Protein AF-A0AAJ0N4M1-F1 (afdb_monomer_lite)

Sequence (93 aa):
MNQAALGAVLGLEEQNSAAPRISRYERGDRMPDNESMAKLAEALELPVAYFHAVSEPMAEAILVMSQLPEAVQEELLRHMREFARNNLRERGA

InterPro domains:
  IPR001387 Cro/C1-type, helix-turn-helix domain [PF01381] (18-51)
  IPR001387 Cro/C1-type, helix-turn-helix domain [PS50943] (22-51)
  IPR001387 Cro/C1-type, helix-turn-helix domain [cd00093] (1-51)
  IPR010982 Lambda repressor-like, DNA-binding domain superfamily [G3DSA:1.10.260.40] (1-87)
  IPR010982 Lambda repressor-like, DNA-binding domain superfamily [SSF47413] (1-53)

Structure (mmCIF, N/CA/C/O backbone):
data_AF-A0AAJ0N4M1-F1
#
_entry.id   AF-A0AAJ0N4M1-F1
#
loop_
_atom_site.group_PDB
_atom_site.id
_atom_site.type_symbol
_atom_site.label_atom_id
_atom_site.label_alt_id
_atom_site.label_comp_id
_atom_site.label_asym_id
_atom_site.label_entity_id
_atom_site.label_seq_id
_atom_site.pdbx_PDB_ins_code
_atom_site.Cartn_x
_atom_site.Cartn_y
_atom_site.Cartn_z
_atom_site.occupancy
_atom_site.B_iso_or_equiv
_atom_site.auth_seq_id
_atom_site.auth_comp_id
_atom_site.auth_asym_id
_atom_site.auth_atom_id
_atom_site.pdbx_PDB_model_num
ATOM 1 N N . MET A 1 1 ? 15.486 -4.245 -5.346 1.00 72.94 1 MET A N 1
ATOM 2 C CA . MET A 1 1 ? 15.096 -3.976 -6.750 1.00 72.94 1 MET A CA 1
ATOM 3 C C . MET A 1 1 ? 15.436 -2.522 -7.095 1.00 72.94 1 MET A C 1
ATOM 5 O O . MET A 1 1 ? 15.440 -1.715 -6.177 1.00 72.94 1 MET A O 1
ATOM 9 N N . ASN A 1 2 ? 15.794 -2.184 -8.343 1.00 86.62 2 ASN A N 1
ATOM 10 C CA . ASN A 1 2 ? 16.128 -0.806 -8.764 1.00 86.62 2 ASN A CA 1
ATOM 11 C C . ASN A 1 2 ? 15.145 -0.288 -9.841 1.00 86.62 2 ASN A C 1
ATOM 13 O O . ASN A 1 2 ? 14.370 -1.071 -10.388 1.00 86.62 2 ASN A O 1
ATOM 17 N N . GLN A 1 3 ? 15.176 1.014 -10.162 1.00 85.00 3 GLN A N 1
ATOM 18 C CA . GLN A 1 3 ? 14.250 1.636 -11.128 1.00 85.00 3 GLN A CA 1
ATOM 19 C C . GLN A 1 3 ? 14.291 0.987 -12.523 1.00 85.00 3 GLN A C 1
ATOM 21 O O . GLN A 1 3 ? 13.258 0.849 -13.173 1.00 85.00 3 GLN A O 1
ATOM 26 N N . ALA A 1 4 ? 15.470 0.570 -12.995 1.00 83.94 4 ALA A N 1
ATOM 27 C CA . ALA A 1 4 ? 15.606 -0.091 -14.293 1.00 83.94 4 ALA A CA 1
ATOM 28 C C . ALA A 1 4 ? 14.915 -1.467 -14.302 1.00 83.94 4 ALA A C 1
ATOM 30 O O . ALA A 1 4 ? 14.200 -1.787 -15.249 1.00 83.94 4 ALA A O 1
ATOM 31 N N . ALA A 1 5 ? 15.065 -2.243 -13.224 1.00 84.81 5 ALA A N 1
ATOM 32 C CA . ALA A 1 5 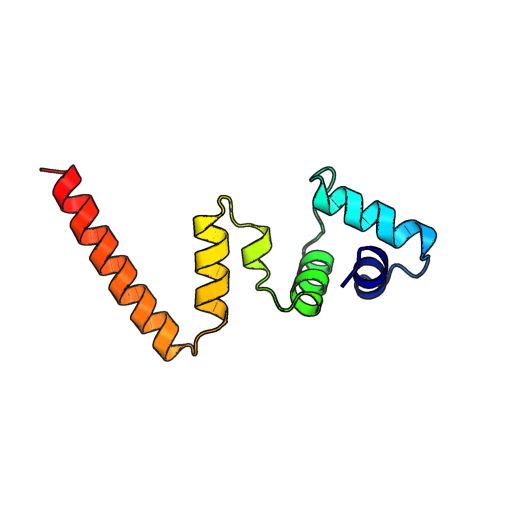? 14.392 -3.527 -13.054 1.00 84.81 5 ALA A CA 1
ATOM 33 C C . ALA A 1 5 ? 12.864 -3.370 -12.975 1.00 84.81 5 ALA A C 1
ATOM 35 O O . ALA A 1 5 ? 12.144 -4.112 -13.636 1.00 84.81 5 ALA A O 1
ATOM 36 N N . LEU A 1 6 ? 12.365 -2.362 -12.249 1.00 84.31 6 LEU A N 1
ATOM 37 C CA . LEU A 1 6 ? 10.930 -2.048 -12.205 1.00 84.31 6 LEU A CA 1
ATOM 38 C C . LEU A 1 6 ? 10.379 -1.634 -13.572 1.00 84.31 6 LEU A C 1
ATOM 40 O O . LEU A 1 6 ? 9.274 -2.019 -13.941 1.00 84.31 6 LEU A O 1
ATOM 44 N N . GLY A 1 7 ? 11.141 -0.869 -14.354 1.00 82.69 7 GLY A N 1
ATOM 45 C CA . GLY A 1 7 ? 10.712 -0.530 -15.706 1.00 82.69 7 GLY A CA 1
ATOM 46 C C . GLY A 1 7 ? 10.688 -1.742 -16.643 1.00 82.69 7 GLY A C 1
ATOM 47 O O . GLY A 1 7 ? 9.784 -1.839 -17.467 1.00 82.69 7 GLY A O 1
ATOM 48 N N . ALA A 1 8 ? 11.599 -2.705 -16.479 1.00 83.50 8 ALA A N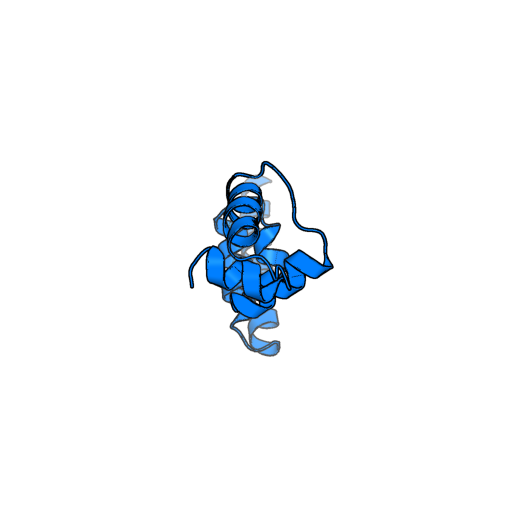 1
ATOM 49 C CA . ALA A 1 8 ? 11.565 -3.952 -17.246 1.00 83.50 8 ALA A CA 1
ATOM 50 C C . ALA A 1 8 ? 10.297 -4.782 -16.958 1.00 83.50 8 ALA A C 1
ATOM 52 O O . ALA A 1 8 ? 9.680 -5.283 -17.895 1.00 83.50 8 ALA A O 1
ATOM 53 N N . VAL A 1 9 ? 9.854 -4.853 -15.694 1.00 84.38 9 VAL A N 1
ATOM 54 C CA . VAL A 1 9 ? 8.582 -5.499 -15.289 1.00 84.38 9 VAL A CA 1
ATOM 55 C C . VAL A 1 9 ? 7.379 -4.906 -16.029 1.00 84.38 9 VAL A C 1
ATOM 57 O O . VAL A 1 9 ? 6.432 -5.610 -16.373 1.00 84.38 9 VAL A O 1
ATOM 60 N N . LEU A 1 10 ? 7.420 -3.608 -16.321 1.00 83.25 10 LEU A N 1
ATOM 61 C CA . LEU A 1 10 ? 6.359 -2.906 -17.039 1.00 83.25 10 LEU A CA 1
ATOM 62 C C . LEU A 1 10 ? 6.388 -3.115 -18.564 1.00 83.25 10 LEU A C 1
ATOM 64 O O . LEU A 1 10 ? 5.598 -2.487 -19.267 1.00 83.25 10 LEU A O 1
ATOM 68 N N . GLY A 1 11 ? 7.273 -3.969 -19.089 1.00 75.12 11 GLY A N 1
ATOM 69 C CA . GLY A 1 11 ? 7.442 -4.158 -20.533 1.00 75.12 11 GLY A CA 1
ATOM 70 C C . GLY A 1 11 ? 8.059 -2.936 -21.218 1.00 75.12 11 GLY A C 1
ATOM 71 O O . GLY A 1 11 ? 7.800 -2.676 -22.390 1.00 75.12 11 GLY A O 1
ATOM 72 N N . LEU A 1 12 ? 8.842 -2.138 -20.482 1.00 71.31 12 LEU A N 1
ATOM 73 C CA . LEU A 1 12 ? 9.549 -0.982 -21.033 1.00 71.31 12 LEU A CA 1
ATOM 74 C C . LEU A 1 12 ? 10.862 -1.468 -21.642 1.00 71.31 12 LEU A C 1
ATOM 76 O O . LEU A 1 12 ? 11.907 -1.441 -20.997 1.00 71.31 12 LEU A O 1
ATOM 80 N N . GLU A 1 13 ? 10.773 -1.966 -22.875 1.00 57.72 13 GLU A N 1
ATOM 81 C CA . GLU A 1 13 ? 11.862 -2.654 -23.586 1.00 57.72 13 GLU A CA 1
ATOM 82 C C . GLU A 1 13 ? 13.106 -1.772 -23.809 1.00 57.72 13 GLU A C 1
ATOM 84 O O . GLU A 1 13 ? 14.224 -2.277 -23.905 1.00 57.72 13 GLU A O 1
ATOM 89 N N . GLU A 1 14 ? 12.962 -0.443 -23.793 1.00 57.78 14 GLU A N 1
ATOM 90 C CA . GLU A 1 14 ? 14.107 0.465 -23.783 1.00 57.78 14 GLU A CA 1
ATOM 91 C C . GLU A 1 14 ? 14.556 0.782 -22.351 1.00 57.78 14 GLU A C 1
ATOM 93 O O . GLU A 1 14 ? 13.944 1.607 -21.662 1.00 57.78 14 GLU A O 1
ATOM 98 N N . GLN A 1 15 ? 15.694 0.211 -21.935 1.00 53.78 15 GLN A N 1
ATOM 99 C CA . GLN A 1 15 ? 16.359 0.503 -20.651 1.00 53.78 15 GLN A CA 1
ATOM 100 C C . GLN A 1 15 ? 16.535 2.016 -20.397 1.00 53.78 15 GLN A C 1
ATOM 102 O O . GLN A 1 15 ? 16.423 2.473 -19.259 1.00 53.78 15 GLN A O 1
ATOM 107 N N . ASN A 1 16 ? 16.726 2.807 -21.462 1.00 58.50 16 ASN A N 1
ATOM 108 C CA . ASN A 1 16 ? 16.874 4.266 -21.405 1.00 58.50 16 ASN A CA 1
ATOM 109 C C . ASN A 1 16 ? 15.563 5.014 -21.085 1.00 58.50 16 ASN A C 1
ATOM 111 O O . ASN A 1 16 ? 15.604 6.179 -20.694 1.00 58.50 16 ASN A O 1
ATOM 115 N N . SER A 1 17 ? 14.403 4.363 -21.220 1.00 65.19 17 SER A N 1
ATOM 116 C CA . SER A 1 17 ? 13.076 4.937 -20.939 1.00 65.19 17 SER A CA 1
ATOM 117 C C . SER A 1 17 ? 12.466 4.439 -19.618 1.00 65.19 17 SER A C 1
ATOM 119 O O . SER A 1 17 ? 11.629 5.125 -19.021 1.00 65.19 17 SER A O 1
ATOM 121 N N . ALA A 1 18 ? 12.924 3.279 -19.136 1.00 76.75 18 ALA A N 1
ATOM 122 C CA . ALA A 1 18 ? 12.463 2.607 -17.925 1.00 76.75 18 ALA A CA 1
ATOM 123 C C . ALA A 1 18 ? 12.666 3.456 -16.657 1.00 76.75 18 ALA A C 1
ATOM 125 O O . ALA A 1 18 ? 11.696 3.846 -16.002 1.00 76.75 18 ALA A O 1
ATOM 126 N N . ALA A 1 19 ? 13.919 3.798 -16.336 1.00 80.50 19 ALA A N 1
ATOM 127 C CA . ALA A 1 19 ? 14.242 4.546 -15.121 1.00 80.50 19 ALA A CA 1
ATOM 128 C C . ALA A 1 19 ? 13.598 5.951 -15.083 1.00 80.50 19 ALA A C 1
ATOM 130 O O . ALA A 1 19 ? 12.993 6.288 -14.062 1.00 80.50 19 ALA A O 1
ATOM 131 N N . PRO A 1 20 ? 13.591 6.748 -16.176 1.00 85.31 20 PRO A N 1
ATOM 132 C CA . PRO A 1 20 ? 12.871 8.022 -16.197 1.00 85.31 20 PRO A CA 1
ATOM 133 C C . PRO A 1 20 ? 11.363 7.900 -15.948 1.00 85.31 20 PRO A C 1
ATOM 135 O O . PRO A 1 20 ? 10.780 8.792 -15.329 1.00 85.31 20 PRO A O 1
ATOM 138 N N . ARG A 1 21 ? 10.711 6.829 -16.423 1.00 83.44 21 ARG A N 1
ATOM 139 C CA . ARG A 1 21 ? 9.277 6.600 -16.187 1.00 83.44 21 ARG A CA 1
ATOM 140 C C . ARG A 1 21 ? 8.988 6.241 -14.734 1.00 83.44 21 ARG A C 1
ATOM 142 O O . ARG A 1 21 ? 8.133 6.890 -14.140 1.00 83.44 21 ARG A O 1
ATOM 149 N N . ILE A 1 22 ? 9.731 5.294 -14.156 1.00 87.44 22 ILE A N 1
ATOM 150 C CA . ILE A 1 22 ? 9.599 4.942 -12.731 1.00 87.44 22 ILE A CA 1
ATOM 151 C C . ILE A 1 22 ? 9.869 6.161 -11.850 1.00 87.44 22 ILE A C 1
ATOM 153 O O . ILE A 1 22 ? 9.091 6.466 -10.957 1.00 87.44 22 ILE A O 1
ATOM 157 N N . SER A 1 23 ? 10.896 6.940 -12.179 1.00 88.06 23 SER A N 1
ATOM 158 C CA . SER A 1 23 ? 11.237 8.148 -11.436 1.00 88.06 23 SER A CA 1
ATOM 159 C C . SER A 1 23 ? 10.131 9.221 -11.468 1.00 88.06 23 SER A C 1
ATOM 161 O O . SER A 1 23 ? 9.958 9.958 -10.501 1.00 88.06 23 SER A O 1
ATOM 163 N N . ARG A 1 24 ? 9.343 9.315 -12.553 1.00 88.19 24 ARG A N 1
ATOM 164 C CA . ARG A 1 24 ? 8.146 10.182 -12.598 1.00 88.19 24 ARG A CA 1
ATOM 165 C C . ARG A 1 24 ? 7.022 9.663 -11.703 1.00 88.19 24 ARG A C 1
ATOM 167 O O . ARG A 1 24 ? 6.299 10.483 -11.150 1.00 88.19 24 ARG A O 1
ATOM 174 N N . TYR A 1 25 ? 6.878 8.344 -11.568 1.00 90.25 25 TYR A N 1
ATOM 175 C CA . TYR A 1 25 ? 5.920 7.748 -10.635 1.00 90.25 25 TYR A CA 1
ATOM 176 C C . TYR A 1 25 ? 6.338 8.004 -9.183 1.00 90.25 25 TYR A C 1
ATOM 178 O O . TYR A 1 25 ? 5.532 8.485 -8.398 1.00 90.25 25 TYR A O 1
ATOM 186 N N . GLU A 1 26 ? 7.612 7.791 -8.851 1.00 86.44 26 GLU A N 1
ATOM 187 C CA . GLU A 1 26 ? 8.154 8.014 -7.502 1.00 86.44 26 GLU A CA 1
ATOM 188 C C . GLU A 1 26 ? 8.028 9.469 -7.031 1.00 86.44 26 GLU A C 1
ATOM 190 O O . GLU A 1 26 ? 7.769 9.719 -5.858 1.00 86.44 26 GLU A O 1
ATOM 195 N N . ARG A 1 27 ? 8.187 10.443 -7.939 1.00 88.38 27 ARG A N 1
ATOM 196 C CA . ARG A 1 27 ? 7.992 11.869 -7.624 1.00 88.38 27 ARG A CA 1
ATOM 197 C C . ARG A 1 27 ? 6.529 12.317 -7.634 1.00 88.38 27 ARG A C 1
ATOM 199 O O . ARG A 1 27 ? 6.254 13.456 -7.270 1.00 88.38 27 ARG A O 1
ATOM 206 N N . GLY A 1 28 ? 5.606 11.471 -8.092 1.00 83.12 28 GLY A N 1
ATOM 207 C CA . GLY A 1 28 ? 4.200 11.836 -8.275 1.00 83.12 28 GLY A CA 1
ATOM 208 C C . GLY A 1 28 ? 3.922 12.736 -9.489 1.00 83.12 28 GLY A C 1
ATOM 209 O O . GLY A 1 28 ? 2.810 13.234 -9.629 1.00 83.12 28 GLY A O 1
ATOM 210 N N . ASP A 1 29 ? 4.887 12.923 -10.399 1.00 88.88 29 ASP A N 1
ATOM 211 C CA . ASP A 1 29 ? 4.707 13.708 -11.636 1.00 88.88 29 ASP A CA 1
ATOM 212 C C . ASP A 1 29 ? 3.671 13.064 -12.576 1.00 88.88 29 ASP A C 1
ATOM 214 O O . ASP A 1 29 ? 3.038 13.728 -13.401 1.00 88.88 29 ASP A O 1
ATOM 218 N N . ARG A 1 30 ? 3.557 11.734 -12.510 1.00 86.38 30 ARG A N 1
ATOM 219 C CA . ARG A 1 30 ? 2.542 10.931 -13.193 1.00 86.38 30 ARG A CA 1
ATOM 220 C C . ARG A 1 30 ? 2.106 9.798 -12.284 1.00 86.38 30 ARG A C 1
ATOM 222 O O . ARG A 1 30 ? 2.904 9.290 -11.508 1.00 86.38 30 ARG A O 1
ATOM 229 N N . MET A 1 31 ? 0.874 9.347 -12.466 1.00 85.62 31 MET A N 1
ATOM 230 C CA . MET A 1 31 ? 0.376 8.132 -11.834 1.00 85.62 31 MET A CA 1
ATOM 231 C C . MET A 1 31 ? 0.448 6.974 -12.842 1.00 85.62 31 MET A C 1
ATOM 233 O O . MET A 1 31 ? 0.155 7.197 -14.023 1.00 85.62 31 MET A O 1
ATOM 237 N N . PRO A 1 32 ? 0.866 5.764 -12.432 1.00 89.00 32 PRO A N 1
ATOM 238 C CA . PRO A 1 32 ? 0.694 4.569 -13.251 1.00 89.00 32 PRO A CA 1
ATOM 239 C C . PRO A 1 32 ? -0.793 4.347 -13.556 1.00 89.00 32 PRO A C 1
ATOM 241 O O . PRO A 1 32 ? -1.649 4.668 -12.731 1.00 89.00 32 PRO A O 1
ATOM 244 N N . ASP A 1 33 ? -1.106 3.784 -14.724 1.00 90.56 33 ASP A N 1
ATOM 245 C CA . ASP A 1 33 ? -2.435 3.207 -14.948 1.00 90.56 33 ASP A CA 1
ATOM 246 C C . ASP A 1 33 ? -2.628 1.943 -14.089 1.00 90.56 33 ASP A C 1
ATOM 248 O O . ASP A 1 33 ? -1.686 1.434 -13.476 1.00 90.56 33 ASP A O 1
ATOM 252 N N . ASN A 1 34 ? -3.860 1.432 -14.031 1.00 89.81 34 ASN A N 1
ATOM 253 C CA . ASN A 1 34 ? -4.198 0.291 -13.175 1.00 89.81 34 ASN A CA 1
ATOM 254 C C . ASN A 1 34 ? -3.377 -0.966 -13.506 1.00 89.81 34 ASN A C 1
ATOM 256 O O . ASN A 1 34 ? -2.994 -1.702 -12.599 1.00 89.81 34 ASN A O 1
ATOM 260 N N . GLU A 1 35 ? -3.093 -1.209 -14.787 1.00 91.62 35 GLU A N 1
ATOM 261 C CA . GLU A 1 35 ? -2.321 -2.376 -15.221 1.00 91.62 35 GLU A CA 1
ATOM 262 C C . GLU A 1 35 ? -0.852 -2.257 -14.796 1.00 91.62 35 GLU A C 1
ATOM 264 O O . GLU A 1 35 ? -0.278 -3.191 -14.237 1.00 91.62 35 GLU A O 1
ATOM 269 N N . SER A 1 36 ? -0.252 -1.086 -15.003 1.00 90.75 36 SER A N 1
ATOM 270 C CA . SER A 1 36 ? 1.113 -0.794 -14.575 1.00 90.75 36 SER A CA 1
ATOM 271 C C . SER A 1 36 ? 1.233 -0.846 -13.054 1.00 90.75 36 SER A C 1
ATOM 273 O O . SER A 1 36 ? 2.201 -1.392 -12.534 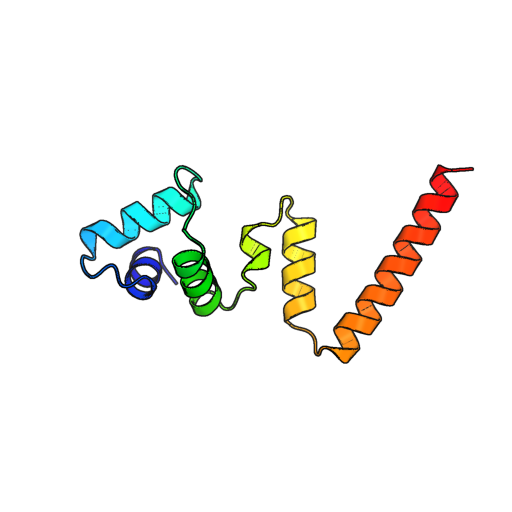1.00 90.75 36 SER A O 1
ATOM 275 N N . MET A 1 37 ? 0.243 -0.324 -12.325 1.00 93.25 37 MET A N 1
ATOM 276 C CA . MET A 1 37 ? 0.216 -0.396 -10.865 1.00 93.25 37 MET A CA 1
ATOM 277 C C . MET A 1 37 ? 0.168 -1.848 -10.380 1.00 93.25 37 MET A C 1
ATOM 279 O O . MET A 1 37 ? 0.924 -2.209 -9.485 1.00 93.25 37 MET A O 1
ATOM 283 N N . ALA A 1 38 ? -0.665 -2.695 -10.994 1.00 92.81 38 ALA A N 1
ATOM 284 C CA . ALA A 1 38 ? -0.747 -4.115 -10.656 1.00 92.81 38 ALA A CA 1
ATOM 285 C C . ALA A 1 38 ? 0.584 -4.845 -10.894 1.00 92.81 38 ALA A C 1
ATOM 287 O O . ALA A 1 38 ? 1.044 -5.575 -10.020 1.00 92.81 38 ALA A O 1
ATOM 288 N N . LYS A 1 39 ? 1.245 -4.584 -12.027 1.00 92.75 39 LYS A N 1
ATOM 289 C CA . LYS A 1 39 ? 2.568 -5.147 -12.342 1.00 92.75 39 LYS A CA 1
ATOM 290 C C . LYS A 1 39 ? 3.652 -4.692 -11.358 1.00 92.75 39 LYS A C 1
ATOM 292 O O . LYS A 1 39 ? 4.480 -5.494 -10.936 1.00 92.75 39 LYS A O 1
ATOM 297 N N . LEU A 1 40 ? 3.652 -3.412 -10.974 1.00 92.44 40 LEU A N 1
ATOM 298 C CA . LEU A 1 40 ? 4.569 -2.893 -9.951 1.00 92.44 40 LEU A CA 1
ATOM 299 C C . LEU A 1 40 ? 4.312 -3.541 -8.589 1.00 92.44 40 LEU A C 1
ATOM 301 O O . LEU A 1 40 ? 5.263 -3.919 -7.913 1.00 92.44 40 LEU A O 1
ATOM 305 N N . ALA A 1 41 ? 3.043 -3.671 -8.206 1.00 94.00 41 ALA A N 1
ATOM 306 C CA . ALA A 1 41 ? 2.621 -4.292 -6.960 1.00 94.00 41 ALA A CA 1
ATOM 307 C C . ALA A 1 41 ? 3.079 -5.753 -6.875 1.00 94.00 41 ALA A C 1
ATOM 309 O O . ALA A 1 41 ? 3.696 -6.138 -5.887 1.00 94.00 41 ALA A O 1
ATOM 310 N N . GLU A 1 42 ? 2.871 -6.526 -7.942 1.00 93.31 42 GLU A N 1
ATOM 311 C CA . GLU A 1 42 ? 3.342 -7.908 -8.052 1.00 93.31 42 GLU A CA 1
ATOM 312 C C . GLU A 1 42 ? 4.866 -8.000 -7.911 1.00 93.31 42 GLU A C 1
ATOM 314 O O . GLU A 1 42 ? 5.360 -8.752 -7.077 1.00 93.31 42 GLU A O 1
ATOM 319 N N . ALA A 1 43 ? 5.623 -7.189 -8.657 1.00 92.00 43 ALA A N 1
ATOM 320 C CA . ALA A 1 43 ? 7.084 -7.227 -8.593 1.00 92.00 43 ALA A CA 1
ATOM 321 C C . ALA A 1 43 ? 7.663 -6.769 -7.249 1.00 92.00 43 ALA A C 1
ATOM 323 O O . ALA A 1 43 ? 8.763 -7.178 -6.881 1.00 92.00 43 ALA A O 1
ATOM 324 N N . LEU A 1 44 ? 6.961 -5.882 -6.543 1.00 91.88 44 LEU A N 1
ATOM 325 C CA . LEU A 1 44 ? 7.349 -5.406 -5.217 1.00 91.88 44 LEU A CA 1
ATOM 326 C C . LEU A 1 44 ? 6.821 -6.299 -4.088 1.00 91.88 44 LEU A C 1
ATOM 328 O O . LEU A 1 44 ? 7.165 -6.041 -2.939 1.00 91.88 44 LEU A O 1
ATOM 332 N N . GLU A 1 45 ? 6.015 -7.318 -4.404 1.00 92.69 45 GLU A N 1
ATOM 333 C CA . GLU A 1 45 ? 5.305 -8.154 -3.429 1.00 92.69 45 GLU A CA 1
ATOM 334 C C . GLU A 1 45 ? 4.452 -7.313 -2.458 1.00 92.69 45 GLU A C 1
ATOM 336 O O . GLU A 1 45 ? 4.364 -7.581 -1.259 1.00 92.69 45 GLU A O 1
ATOM 341 N N . LEU A 1 46 ? 3.820 -6.260 -2.985 1.00 95.12 46 LEU A N 1
ATOM 342 C CA . LEU A 1 46 ? 2.980 -5.333 -2.231 1.00 95.12 46 LEU A CA 1
ATOM 343 C C . LEU A 1 46 ? 1.521 -5.410 -2.694 1.00 95.12 46 LEU A C 1
ATOM 345 O O . LEU A 1 46 ? 1.254 -5.603 -3.879 1.00 95.12 46 LEU A O 1
ATOM 349 N N . PRO A 1 47 ? 0.542 -5.170 -1.807 1.00 96.00 47 PRO A N 1
ATOM 350 C CA . PRO A 1 47 ? -0.842 -4.976 -2.224 1.00 96.00 47 PRO A CA 1
ATOM 351 C C . PRO A 1 47 ? -0.976 -3.727 -3.094 1.00 96.00 47 PRO A C 1
ATOM 353 O O . PRO A 1 47 ? -0.463 -2.671 -2.736 1.00 96.00 47 PRO A O 1
ATOM 356 N N . VAL A 1 48 ? -1.770 -3.780 -4.167 1.00 95.44 48 VAL A N 1
ATOM 357 C CA . VAL A 1 48 ? -2.063 -2.589 -4.998 1.00 95.44 48 VAL A CA 1
ATOM 358 C C . VAL A 1 48 ? -2.602 -1.426 -4.152 1.00 95.44 48 VAL A C 1
ATOM 360 O O . VAL A 1 48 ? -2.254 -0.270 -4.379 1.00 95.44 48 VAL A O 1
ATOM 363 N N . ALA A 1 49 ? -3.400 -1.727 -3.123 1.00 95.25 49 ALA A N 1
ATOM 364 C CA . ALA A 1 49 ? -3.945 -0.728 -2.205 1.00 95.25 49 ALA A CA 1
ATOM 365 C C . ALA A 1 49 ? -2.864 0.076 -1.454 1.00 95.25 49 ALA A C 1
ATOM 367 O O . ALA A 1 49 ? -3.116 1.224 -1.091 1.00 95.25 49 ALA A O 1
ATOM 368 N N . TYR A 1 50 ? -1.664 -0.485 -1.260 1.00 95.62 50 TYR A N 1
ATOM 369 C CA . TYR A 1 50 ? -0.545 0.180 -0.589 1.00 95.62 50 TYR A CA 1
ATOM 370 C C . TYR A 1 50 ? -0.148 1.482 -1.300 1.00 95.62 50 TYR A C 1
ATOM 372 O O . TYR A 1 50 ? 0.044 2.506 -0.650 1.00 95.62 50 TYR A O 1
ATOM 380 N N . PHE A 1 51 ? -0.130 1.484 -2.638 1.00 92.38 51 PHE A N 1
ATOM 381 C CA . PHE A 1 51 ? 0.222 2.659 -3.449 1.00 92.38 51 PHE A CA 1
ATOM 382 C C . PHE A 1 51 ? -0.816 3.789 -3.391 1.00 92.38 51 PHE A C 1
ATOM 384 O O . PHE A 1 51 ? -0.545 4.897 -3.850 1.00 92.38 51 PHE A O 1
ATOM 391 N N . HIS A 1 52 ? -2.004 3.518 -2.846 1.00 91.81 52 HIS A N 1
ATOM 392 C CA . HIS A 1 52 ? -3.100 4.480 -2.729 1.00 91.81 52 HIS A CA 1
ATOM 393 C C . HIS A 1 52 ? -3.341 4.952 -1.291 1.00 91.81 52 HIS A C 1
ATOM 395 O O . HIS A 1 52 ? -4.253 5.746 -1.050 1.00 91.81 52 HIS A O 1
ATOM 401 N N . ALA A 1 53 ? -2.552 4.477 -0.325 1.00 94.56 53 ALA A N 1
ATOM 402 C CA . ALA A 1 53 ? -2.655 4.927 1.052 1.00 94.56 53 ALA A CA 1
ATOM 403 C C . ALA A 1 53 ? -2.299 6.417 1.168 1.00 94.56 53 ALA A C 1
ATOM 405 O O . ALA A 1 53 ? -1.265 6.870 0.684 1.00 94.56 53 ALA A O 1
ATOM 406 N N . VAL A 1 54 ? -3.154 7.186 1.845 1.00 93.81 54 VAL A N 1
ATOM 407 C CA . VAL A 1 54 ? -2.986 8.645 1.998 1.00 93.81 54 VAL A CA 1
ATOM 408 C C . VAL A 1 54 ? -2.101 9.037 3.184 1.00 93.81 54 VAL A C 1
ATOM 410 O O . VAL A 1 54 ? -1.827 10.217 3.389 1.00 93.81 54 VAL A O 1
ATOM 413 N N . SER A 1 55 ? -1.683 8.066 3.996 1.00 95.31 55 SER A N 1
ATOM 414 C CA . SER A 1 55 ? -0.793 8.271 5.135 1.00 95.31 55 SER A CA 1
ATOM 415 C C . SER A 1 55 ? 0.034 7.019 5.413 1.00 95.31 55 SER A C 1
ATOM 417 O O . SER A 1 55 ? -0.384 5.901 5.105 1.00 95.31 55 SER A O 1
ATOM 419 N N . GLU A 1 56 ? 1.195 7.213 6.032 1.00 94.88 56 GLU A N 1
ATOM 420 C CA . GLU A 1 56 ? 2.095 6.128 6.428 1.00 94.88 56 GLU A CA 1
ATOM 421 C C .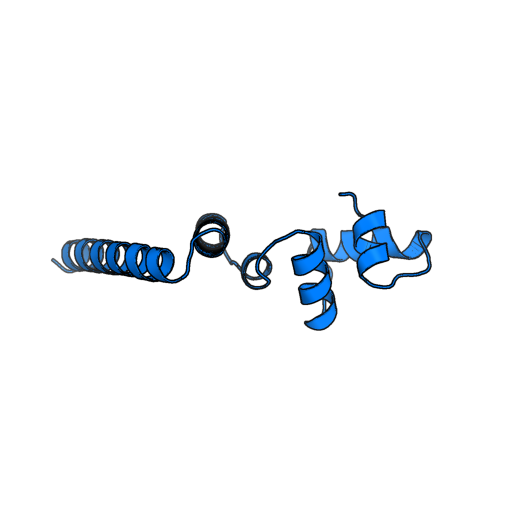 GLU A 1 56 ? 1.409 5.087 7.338 1.00 94.88 56 GLU A C 1
ATOM 423 O O . GLU A 1 56 ? 1.474 3.905 6.998 1.00 94.88 56 GLU A O 1
ATOM 428 N N . PRO A 1 57 ? 0.618 5.462 8.371 1.00 96.44 57 PRO A N 1
ATOM 429 C CA . PRO A 1 57 ? -0.114 4.473 9.169 1.00 96.44 57 PRO A CA 1
ATOM 430 C C . PRO A 1 57 ? -1.127 3.645 8.366 1.00 96.44 57 PRO A C 1
ATOM 432 O O . PRO A 1 57 ? -1.343 2.472 8.660 1.00 96.44 57 PRO A O 1
ATOM 435 N N . MET A 1 58 ? -1.768 4.231 7.346 1.00 96.88 58 MET A N 1
ATOM 436 C CA . MET A 1 58 ? -2.690 3.483 6.482 1.00 96.88 58 MET A CA 1
ATOM 437 C C . MET A 1 58 ? -1.942 2.515 5.565 1.00 96.88 58 MET A C 1
ATOM 439 O O . MET A 1 58 ? -2.404 1.393 5.364 1.00 96.88 58 MET A O 1
ATOM 443 N N . ALA A 1 59 ? -0.796 2.936 5.028 1.00 96.38 59 ALA A N 1
ATOM 444 C CA . ALA A 1 59 ? 0.050 2.090 4.193 1.00 96.38 59 ALA A CA 1
ATOM 445 C C . ALA A 1 59 ? 0.564 0.884 4.992 1.00 96.38 59 ALA A C 1
ATOM 447 O O . ALA A 1 59 ? 0.472 -0.255 4.534 1.00 96.38 59 ALA A O 1
ATOM 448 N N . GLU A 1 60 ? 1.033 1.128 6.216 1.00 96.38 60 GLU A N 1
ATOM 449 C CA . GLU A 1 60 ? 1.508 0.087 7.123 1.00 96.38 60 GLU A CA 1
ATOM 450 C C . GLU A 1 60 ? 0.388 -0.885 7.513 1.00 96.38 60 GLU A C 1
ATOM 452 O O . GLU A 1 60 ? 0.581 -2.097 7.441 1.00 96.38 60 GLU A O 1
ATOM 457 N N . ALA A 1 61 ? -0.813 -0.387 7.827 1.00 96.38 61 ALA A N 1
ATOM 458 C CA . ALA A 1 61 ? -1.960 -1.244 8.123 1.00 96.38 61 ALA A CA 1
ATOM 459 C C . ALA A 1 61 ? -2.315 -2.172 6.946 1.00 96.38 61 ALA A C 1
ATOM 461 O O . ALA A 1 61 ? -2.542 -3.364 7.152 1.00 96.38 61 ALA A O 1
ATOM 462 N N . ILE A 1 62 ? -2.322 -1.652 5.711 1.00 97.44 62 ILE A N 1
ATOM 463 C CA . ILE A 1 62 ? -2.559 -2.452 4.498 1.00 97.44 62 ILE A CA 1
ATOM 464 C C . ILE A 1 62 ? -1.484 -3.534 4.346 1.00 97.44 62 ILE A C 1
ATOM 466 O O . ILE A 1 62 ? -1.813 -4.693 4.086 1.00 97.44 62 ILE A O 1
ATOM 470 N N . LEU A 1 63 ? -0.212 -3.165 4.524 1.00 96.44 63 LEU A N 1
ATOM 471 C CA . LEU A 1 63 ? 0.910 -4.088 4.387 1.00 96.44 63 LEU A CA 1
ATOM 472 C C . LEU A 1 63 ? 0.839 -5.213 5.425 1.00 96.44 63 LEU A C 1
ATOM 474 O O . LEU A 1 63 ? 0.871 -6.384 5.053 1.00 96.44 63 LEU A O 1
ATOM 478 N N . VAL A 1 64 ? 0.668 -4.871 6.704 1.00 96.19 64 VAL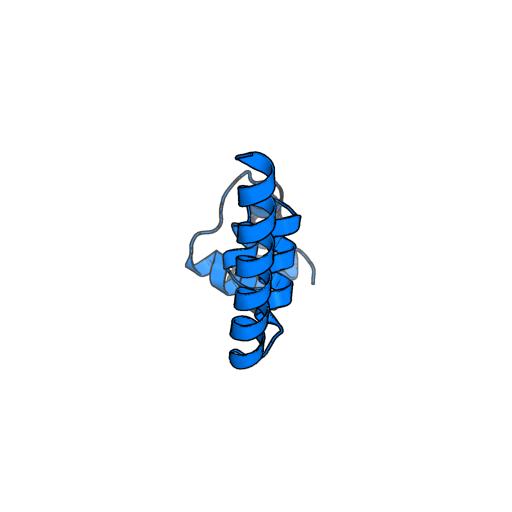 A N 1
ATOM 479 C CA . VAL A 1 64 ? 0.559 -5.850 7.795 1.00 96.19 64 VAL A CA 1
ATOM 480 C C . VAL A 1 64 ? -0.620 -6.790 7.564 1.00 96.19 64 VAL A C 1
ATOM 482 O O . VAL A 1 64 ? -0.455 -8.003 7.658 1.00 96.19 64 VAL A O 1
ATOM 485 N N . MET A 1 65 ? -1.798 -6.264 7.207 1.00 96.75 65 MET A N 1
ATOM 486 C CA . MET A 1 65 ? -2.967 -7.102 6.926 1.00 96.75 65 MET A CA 1
ATOM 487 C C . MET A 1 65 ? -2.703 -8.092 5.791 1.00 96.75 65 MET A C 1
ATOM 489 O O . MET A 1 65 ? -3.056 -9.261 5.915 1.00 96.75 65 MET A O 1
ATOM 493 N N . SER A 1 66 ? -2.049 -7.655 4.714 1.00 95.44 66 SER A N 1
ATOM 494 C CA . SER A 1 66 ? -1.811 -8.500 3.538 1.00 95.44 66 SER A CA 1
ATOM 495 C C . SER A 1 66 ? -0.907 -9.710 3.783 1.00 95.44 66 SER A C 1
ATOM 497 O O . SER A 1 66 ? -0.966 -10.674 3.025 1.00 95.44 66 SER A O 1
ATOM 499 N N . GLN A 1 67 ? -0.100 -9.680 4.845 1.00 95.06 67 GLN A N 1
ATOM 500 C CA . GLN A 1 67 ? 0.808 -10.769 5.217 1.00 95.06 67 GLN A CA 1
ATOM 501 C C . GLN A 1 67 ? 0.132 -11.837 6.090 1.00 95.06 67 GLN A C 1
ATOM 503 O O . GLN A 1 67 ? 0.709 -12.896 6.339 1.00 95.06 67 GLN A O 1
ATOM 508 N N . LEU A 1 68 ? -1.080 -11.569 6.583 1.00 96.88 68 LEU A N 1
ATOM 509 C CA . LEU A 1 68 ? -1.806 -12.458 7.485 1.00 96.88 68 LEU A CA 1
ATOM 510 C C . LEU A 1 68 ? -2.757 -13.381 6.708 1.00 96.88 68 LEU A C 1
ATOM 512 O O . LEU A 1 68 ? -3.347 -12.952 5.715 1.00 96.88 68 LEU A O 1
ATOM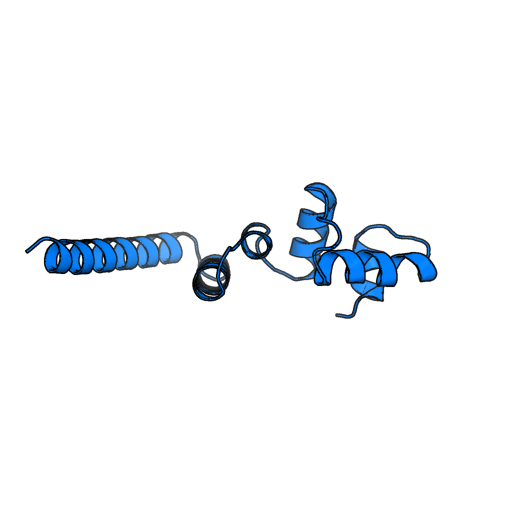 516 N N . PRO A 1 69 ? -2.997 -14.619 7.178 1.00 97.69 69 PRO A N 1
ATOM 517 C CA . PRO A 1 69 ? -4.094 -15.441 6.673 1.00 97.69 69 PRO A CA 1
ATOM 518 C C . PRO A 1 69 ? -5.446 -14.745 6.861 1.00 97.69 69 PRO A C 1
ATOM 520 O O . PRO A 1 69 ? -5.651 -14.058 7.861 1.00 97.69 69 PRO A O 1
ATOM 523 N N . GLU A 1 70 ? -6.395 -14.988 5.958 1.00 95.94 70 GLU A N 1
ATOM 524 C CA . GLU A 1 70 ? -7.712 -14.327 5.952 1.00 95.94 70 GLU A CA 1
ATOM 525 C C . GLU A 1 70 ? -8.438 -14.411 7.309 1.00 95.94 70 GLU A C 1
ATOM 527 O O . GLU A 1 70 ? -8.891 -13.397 7.834 1.00 95.94 70 GLU A O 1
ATOM 532 N N . ALA A 1 71 ? -8.435 -15.578 7.962 1.00 97.38 71 ALA A N 1
ATOM 533 C CA . ALA A 1 71 ? -9.034 -15.749 9.292 1.00 97.38 71 ALA A CA 1
ATOM 534 C C . ALA A 1 71 ? -8.410 -14.836 10.371 1.00 97.38 71 ALA A C 1
ATOM 536 O O . ALA A 1 71 ? -9.106 -14.341 11.259 1.00 97.38 71 ALA A O 1
ATOM 537 N N . VAL A 1 72 ? -7.099 -14.589 10.286 1.00 98.00 72 VAL A N 1
ATOM 538 C CA . VAL A 1 72 ? -6.372 -13.706 11.211 1.00 98.00 72 VAL A CA 1
ATOM 539 C C . VAL A 1 72 ? -6.607 -12.236 10.847 1.00 98.00 72 VAL A C 1
ATOM 541 O O . VAL A 1 72 ? -6.719 -11.396 11.739 1.00 98.00 72 VAL A O 1
ATOM 544 N N . GLN A 1 73 ? -6.757 -11.911 9.558 1.00 97.75 73 GLN A N 1
ATOM 545 C CA . GLN A 1 73 ? -7.168 -10.570 9.126 1.00 97.75 73 GLN A CA 1
ATOM 546 C C . GLN A 1 73 ? -8.542 -10.201 9.697 1.00 97.75 73 GLN A C 1
ATOM 548 O O . GLN A 1 73 ? -8.722 -9.096 10.213 1.00 97.75 73 GLN A O 1
ATOM 553 N N . GLU A 1 74 ? -9.505 -11.128 9.659 1.00 97.69 74 GLU A N 1
ATOM 554 C CA . GLU A 1 74 ? -10.825 -10.919 10.256 1.00 97.69 74 GLU A CA 1
ATOM 555 C C . GLU A 1 74 ? -10.746 -10.687 11.768 1.00 97.69 74 GLU A C 1
ATOM 557 O O . GLU A 1 74 ? -11.476 -9.852 12.308 1.00 97.69 74 GLU A O 1
ATOM 562 N N . GLU A 1 75 ? -9.858 -11.404 12.461 1.00 97.75 75 GLU A N 1
ATOM 563 C CA . GLU A 1 75 ? -9.606 -11.206 13.887 1.00 97.75 75 GLU A CA 1
ATOM 564 C C . GLU A 1 75 ? -9.019 -9.830 14.192 1.00 97.75 75 GLU A C 1
ATOM 566 O O . GLU A 1 75 ? -9.555 -9.110 15.039 1.00 97.75 75 GLU A O 1
ATOM 571 N N . LEU A 1 76 ? -7.983 -9.417 13.460 1.00 97.12 76 LEU A N 1
ATOM 572 C CA . LEU A 1 76 ? -7.403 -8.085 13.604 1.00 97.12 76 LEU A CA 1
ATOM 573 C C . LEU A 1 76 ? -8.455 -6.997 13.363 1.00 97.12 76 LEU A C 1
ATOM 575 O O . LEU A 1 76 ? -8.566 -6.048 14.141 1.00 97.12 76 LEU A O 1
ATOM 579 N N . LEU A 1 77 ? -9.289 -7.163 12.336 1.00 97.12 77 LEU A N 1
ATOM 580 C CA . LEU A 1 77 ? -10.344 -6.211 12.013 1.00 97.12 77 LEU A CA 1
ATOM 581 C C . LEU A 1 77 ? -11.388 -6.091 13.136 1.00 97.12 77 LEU A C 1
ATOM 583 O O . LEU A 1 77 ? -11.910 -4.997 13.373 1.00 97.12 77 LEU A O 1
ATOM 587 N N . ARG A 1 78 ? -11.687 -7.178 13.863 1.00 97.56 78 ARG A N 1
ATOM 588 C CA . ARG A 1 78 ? -12.537 -7.117 15.066 1.00 97.56 78 ARG A CA 1
ATOM 589 C C . ARG A 1 78 ? -11.898 -6.250 16.152 1.00 97.56 78 ARG A C 1
ATOM 591 O O . ARG A 1 78 ? -12.566 -5.333 16.636 1.00 97.56 78 ARG A O 1
ATOM 598 N N . HIS A 1 79 ? -10.619 -6.463 16.463 1.00 96.81 79 HIS A N 1
ATOM 599 C CA . HIS A 1 79 ? -9.896 -5.653 17.451 1.00 96.81 79 HIS A CA 1
ATOM 600 C C . HIS A 1 79 ? -9.831 -4.171 17.052 1.00 96.81 79 HIS A C 1
ATOM 602 O O . HIS A 1 79 ? -10.084 -3.293 17.876 1.00 96.81 79 HIS A O 1
ATOM 608 N N . MET A 1 80 ? -9.587 -3.870 15.772 1.00 95.69 80 MET A N 1
ATOM 609 C CA . MET A 1 80 ? -9.590 -2.493 15.263 1.00 95.69 80 MET A CA 1
ATOM 610 C C . MET A 1 80 ? -10.956 -1.815 15.441 1.00 95.69 80 MET A C 1
ATOM 612 O O . MET A 1 80 ? -11.033 -0.660 15.863 1.00 95.69 80 MET A O 1
ATOM 616 N N . ARG A 1 81 ? -12.056 -2.530 15.162 1.00 96.38 81 ARG A N 1
ATOM 617 C CA . ARG A 1 81 ? -13.424 -2.019 15.366 1.00 96.38 81 ARG A CA 1
ATOM 618 C C . ARG A 1 81 ? -13.731 -1.777 16.841 1.00 96.38 81 ARG A C 1
ATOM 620 O O . ARG A 1 81 ? -14.417 -0.813 17.172 1.00 96.38 81 ARG A O 1
ATOM 627 N N . GLU A 1 82 ? -13.267 -2.643 17.734 1.00 97.00 82 GLU A N 1
ATOM 628 C CA . GLU A 1 82 ? -13.395 -2.456 19.184 1.00 97.00 82 GLU A CA 1
ATOM 629 C C . GLU A 1 82 ? -12.632 -1.231 19.674 1.00 97.00 82 GLU A C 1
ATOM 631 O O . GLU A 1 82 ? -13.223 -0.366 20.323 1.00 97.00 82 GLU A O 1
ATOM 636 N N . PHE A 1 83 ? -11.367 -1.108 19.278 1.00 95.88 83 PHE A N 1
ATOM 637 C CA . PHE A 1 83 ? -10.538 0.048 19.590 1.00 95.88 83 PHE A CA 1
ATOM 638 C C . PHE A 1 83 ? -11.191 1.355 19.119 1.00 95.88 83 PHE A C 1
ATOM 640 O O . PHE A 1 83 ? -11.334 2.298 19.902 1.00 95.88 83 PHE A O 1
ATOM 647 N N . ALA A 1 84 ? -11.663 1.398 17.869 1.00 95.06 84 ALA A N 1
ATOM 648 C CA . ALA A 1 84 ? -12.335 2.569 17.316 1.00 95.06 84 ALA A CA 1
ATOM 649 C C . ALA A 1 84 ? -13.622 2.917 18.081 1.00 95.06 84 ALA A C 1
ATOM 651 O O . ALA A 1 84 ? -13.848 4.081 18.410 1.00 95.06 84 ALA A O 1
ATOM 652 N N . ARG A 1 85 ? -14.453 1.917 18.415 1.00 95.50 85 ARG A N 1
ATOM 653 C CA . ARG A 1 85 ? -15.681 2.132 19.199 1.00 95.50 85 ARG A CA 1
ATOM 654 C C . ARG A 1 85 ? -15.392 2.751 20.565 1.00 95.50 85 ARG A C 1
ATOM 656 O O . ARG A 1 85 ? -16.126 3.649 20.968 1.00 95.50 85 ARG A O 1
ATOM 663 N N . ASN A 1 86 ? -14.353 2.296 21.261 1.00 94.69 86 ASN A N 1
ATOM 664 C CA . ASN A 1 86 ? -14.013 2.807 22.590 1.00 94.69 86 ASN A CA 1
ATOM 665 C C . ASN A 1 86 ? -13.526 4.264 22.526 1.00 94.69 86 ASN A C 1
ATOM 667 O O . ASN A 1 86 ? -14.069 5.121 23.216 1.00 94.69 86 ASN A O 1
ATOM 671 N N . ASN A 1 87 ? -12.614 4.573 21.602 1.00 93.06 87 ASN A N 1
ATOM 672 C CA . ASN A 1 87 ? -12.069 5.926 21.440 1.00 93.06 87 ASN A CA 1
ATOM 673 C C . ASN A 1 87 ? -13.111 6.948 20.946 1.00 93.06 87 ASN A C 1
ATOM 675 O O . ASN A 1 87 ? -13.037 8.132 21.270 1.00 93.06 87 ASN A O 1
ATOM 679 N N . LEU A 1 88 ? -14.096 6.517 20.152 1.00 88.12 88 LEU A N 1
ATOM 680 C CA . LEU A 1 88 ? -15.180 7.397 19.701 1.00 88.12 88 LEU A CA 1
ATOM 681 C C . LEU A 1 88 ? -16.201 7.686 20.807 1.00 88.12 88 LEU A C 1
ATOM 683 O O . LEU A 1 88 ? -16.772 8.772 20.829 1.00 88.12 88 LEU A O 1
ATOM 687 N N . ARG A 1 89 ? -16.416 6.744 21.733 1.00 81.06 89 ARG A N 1
ATOM 688 C CA . ARG A 1 89 ? -17.276 6.953 22.908 1.00 81.06 89 ARG A CA 1
ATOM 689 C C . ARG A 1 89 ? -16.665 7.950 23.885 1.00 81.06 89 ARG A C 1
ATOM 691 O O . ARG A 1 89 ? -17.374 8.827 24.353 1.00 81.06 89 ARG A O 1
ATOM 698 N N . GLU A 1 90 ? -15.362 7.853 24.133 1.00 71.94 90 GLU A N 1
ATOM 699 C CA . GLU A 1 90 ? -14.631 8.778 25.015 1.00 71.94 90 GLU A CA 1
ATOM 700 C C . GLU A 1 90 ? -14.577 10.213 24.475 1.00 71.94 90 GLU A C 1
ATOM 702 O O . GLU A 1 90 ? -14.475 11.156 25.246 1.00 71.94 90 GLU A O 1
ATOM 707 N N . ARG A 1 91 ? -14.670 10.395 23.153 1.00 70.69 91 ARG A N 1
ATOM 708 C CA . ARG A 1 91 ? -14.708 11.718 22.509 1.00 70.69 91 ARG A CA 1
ATOM 709 C C . ARG A 1 91 ? -16.101 12.349 22.440 1.00 70.69 91 ARG A C 1
ATOM 711 O O . ARG A 1 91 ? -16.205 13.524 22.099 1.00 70.69 91 ARG A O 1
ATOM 718 N N . GLY A 1 92 ? -17.153 11.561 22.663 1.00 59.88 92 GLY A N 1
ATOM 719 C CA . GLY A 1 92 ? -18.550 12.002 22.620 1.00 59.88 92 GLY A CA 1
ATOM 720 C C . GLY A 1 92 ? -19.189 12.218 23.997 1.00 59.88 92 GLY A C 1
ATOM 721 O O . GLY A 1 92 ? -20.367 12.571 24.043 1.00 59.88 92 GLY A O 1
ATOM 722 N N . ALA A 1 93 ? -18.442 11.980 25.079 1.00 50.56 93 ALA A N 1
ATOM 723 C CA . ALA A 1 93 ? -18.795 12.270 26.470 1.00 50.56 93 ALA A CA 1
ATOM 724 C C . ALA A 1 93 ? -17.998 13.484 26.970 1.00 50.56 93 ALA A C 1
ATOM 726 O O . ALA A 1 93 ? -18.543 14.218 27.823 1.00 50.56 93 ALA A O 1
#

Secondary structure (DSSP, 8-state):
--HHHHHHHTT---HHHHHHHHHHHHTTSSPPPHHHHHHHHHHHT--GGGGG-SSHHHHHHHHHHHTS-HHHHHHHHHHHHHHHHHHHHHT--

Radius of gyration: 17.91 Å; chains: 1; bounding box: 36×30×50 Å

Organism: NCBI:txid56460

pLDDT: mean 88.28, std 10.99, range [50.56, 98.0]

Foldseek 3Di:
DAQLVLQVLVVVVDSVVRNVVSVCCVVVVDPDDPVSLVSSCVVVVHDSVLSVDPDPVRSVLRRVLVVDDPVVSVVVVVVVVVVVVVVVVVVVD